Protein AF-A0A1H9JRH3-F1 (afdb_monomer_lite)

Foldseek 3Di:
DDDFDWDWDQDPPPRWIKIKTFQCLQFDDPQWDDDPDNRITIRTDDPVDPDPVVRVVVRVVRVVVVVD

pLDDT: mean 84.56, std 11.12, range [40.06, 93.25]

Radius of gyration: 11.86 Å; chains: 1; bounding box: 30×26×28 Å

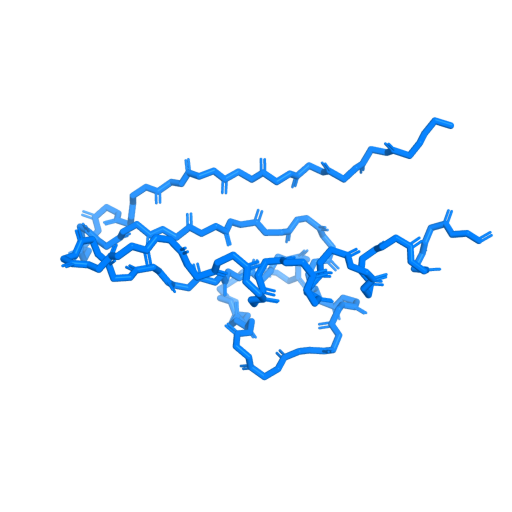Secondary structure (DSSP, 8-state):
-----EEEEE-TTT--EEEEEETGGG---TT-EE-S-TTEEEEE--TTS---HHHHHHHHHHHHHTT-

Organism: NCBI:txid390241

Sequence (68 aa):
MGRCSVTLWIHKKFLQPYIGWVDGNLIDHEDLIQEKRAKMKILLIDPAQDIPKNKIESIMAKAVVLRT

Structure (mmCIF, N/CA/C/O backbone):
data_AF-A0A1H9JRH3-F1
#
_entry.id   AF-A0A1H9JRH3-F1
#
loop_
_atom_site.group_PDB
_atom_site.id
_atom_site.type_symbol
_atom_site.label_atom_id
_atom_site.label_alt_id
_atom_site.label_comp_id
_atom_site.label_asym_id
_atom_site.label_entity_id
_atom_site.label_seq_id
_atom_site.pdbx_PDB_ins_code
_atom_site.Cartn_x
_atom_site.Cartn_y
_atom_site.Cartn_z
_atom_site.occupancy
_atom_site.B_iso_or_equiv
_atom_site.auth_seq_id
_atom_site.auth_comp_id
_atom_site.auth_asym_id
_atom_site.auth_atom_id
_atom_site.pdbx_PDB_model_num
ATOM 1 N N . MET A 1 1 ? 22.990 -0.896 -7.882 1.00 40.06 1 MET A N 1
ATOM 2 C CA . MET A 1 1 ? 22.461 -0.874 -6.496 1.00 40.06 1 MET A CA 1
ATOM 3 C C . MET A 1 1 ? 20.999 -0.438 -6.538 1.00 40.06 1 MET A C 1
ATOM 5 O O . MET A 1 1 ? 20.727 0.754 -6.599 1.00 40.06 1 MET A O 1
ATOM 9 N N . GLY A 1 2 ? 20.063 -1.390 -6.592 1.00 51.16 2 GLY A N 1
ATOM 10 C CA . GLY A 1 2 ? 18.627 -1.097 -6.623 1.00 51.16 2 GLY A CA 1
ATOM 11 C C . GLY A 1 2 ? 18.119 -0.736 -5.228 1.00 51.16 2 GLY A C 1
ATOM 12 O O . GLY A 1 2 ? 18.205 -1.552 -4.317 1.00 51.16 2 GLY A O 1
ATOM 13 N N . ARG A 1 3 ? 17.620 0.489 -5.041 1.00 54.56 3 ARG A N 1
ATOM 14 C CA . ARG A 1 3 ? 16.979 0.916 -3.788 1.00 54.56 3 ARG A CA 1
ATOM 15 C C . ARG A 1 3 ? 15.464 0.933 -3.992 1.00 54.56 3 ARG A C 1
ATOM 17 O O . ARG A 1 3 ? 14.926 1.915 -4.490 1.00 54.56 3 ARG A O 1
ATOM 24 N N . CYS A 1 4 ? 14.787 -0.155 -3.629 1.00 61.22 4 CYS A N 1
ATOM 25 C CA . CYS A 1 4 ? 13.342 -0.150 -3.392 1.00 61.22 4 CYS A CA 1
ATOM 26 C C . CYS A 1 4 ? 13.114 0.249 -1.931 1.00 61.22 4 CYS A C 1
ATOM 28 O O . CYS A 1 4 ? 13.360 -0.547 -1.028 1.00 61.22 4 CYS A O 1
ATOM 30 N N . SER A 1 5 ? 12.673 1.482 -1.687 1.00 65.19 5 SER A N 1
ATOM 31 C CA . SER A 1 5 ? 12.342 1.940 -0.336 1.00 65.19 5 SER A CA 1
ATOM 32 C C . SER A 1 5 ? 10.898 1.565 -0.014 1.00 65.19 5 SER A C 1
ATOM 34 O O . SER A 1 5 ? 9.966 2.247 -0.443 1.00 65.19 5 SER A O 1
ATOM 36 N N . VAL A 1 6 ? 10.725 0.465 0.717 1.00 74.81 6 VAL A N 1
ATOM 37 C CA . VAL A 1 6 ? 9.433 0.004 1.241 1.00 74.81 6 VAL A CA 1
ATOM 38 C C . VAL A 1 6 ? 9.318 0.452 2.694 1.00 74.81 6 VAL A C 1
ATOM 40 O O . VAL A 1 6 ? 10.265 0.303 3.464 1.00 74.81 6 VAL A O 1
ATOM 43 N N . THR A 1 7 ? 8.176 1.021 3.078 1.00 77.94 7 THR A N 1
ATOM 44 C CA . THR A 1 7 ? 7.954 1.498 4.453 1.00 77.94 7 THR A CA 1
ATOM 45 C C . THR A 1 7 ? 6.678 0.914 5.037 1.00 77.94 7 THR A C 1
ATOM 47 O O . THR A 1 7 ? 5.674 0.838 4.336 1.00 77.94 7 THR A O 1
ATOM 50 N N . LEU A 1 8 ? 6.707 0.528 6.313 1.00 79.06 8 LEU A N 1
ATOM 51 C CA . LEU A 1 8 ? 5.526 0.115 7.069 1.00 79.06 8 LEU A CA 1
ATOM 52 C C . LEU A 1 8 ? 5.118 1.259 7.999 1.00 79.06 8 LEU A C 1
ATOM 54 O O . LEU A 1 8 ? 5.929 1.726 8.798 1.00 79.06 8 LEU A O 1
ATOM 58 N N . TRP A 1 9 ? 3.876 1.717 7.883 1.00 83.88 9 TRP A N 1
ATOM 59 C CA . TRP A 1 9 ? 3.343 2.823 8.677 1.00 83.88 9 TRP A CA 1
ATOM 60 C C . TRP A 1 9 ? 1.922 2.525 9.137 1.00 83.88 9 TRP A C 1
ATOM 62 O O . TRP A 1 9 ? 1.193 1.774 8.498 1.00 83.88 9 TRP A O 1
ATOM 72 N N . ILE A 1 10 ? 1.511 3.161 10.233 1.00 81.62 10 ILE A N 1
ATOM 73 C CA . ILE A 1 10 ? 0.125 3.139 10.708 1.00 81.62 10 ILE A CA 1
ATOM 74 C C . ILE A 1 10 ? -0.540 4.446 10.284 1.00 81.62 10 ILE A C 1
ATOM 76 O O . ILE A 1 10 ? -0.030 5.541 10.548 1.00 81.62 10 ILE A O 1
ATOM 80 N N . HIS A 1 11 ? -1.684 4.349 9.611 1.00 80.00 11 HIS A N 1
ATOM 81 C CA . HIS A 1 11 ? -2.453 5.519 9.228 1.00 80.00 11 HIS A CA 1
ATOM 82 C C . HIS A 1 11 ? -2.995 6.223 10.479 1.00 80.00 11 HIS A C 1
ATOM 84 O O . HIS A 1 11 ? -3.844 5.686 11.182 1.00 80.00 11 HIS A O 1
ATOM 90 N N . LYS A 1 12 ? -2.553 7.457 10.748 1.00 77.12 12 LYS A N 1
ATOM 91 C CA . LYS A 1 12 ? -2.860 8.173 12.005 1.00 77.12 12 LYS A CA 1
ATOM 92 C C . LYS A 1 12 ? -4.357 8.344 12.293 1.00 77.12 12 LYS A C 1
ATOM 94 O O . LYS A 1 12 ? -4.743 8.400 13.451 1.00 77.12 12 LYS A O 1
ATOM 99 N N . LYS A 1 13 ? -5.189 8.452 11.250 1.00 78.00 13 LYS A N 1
ATOM 100 C CA . LYS A 1 13 ? -6.642 8.668 11.384 1.00 78.00 13 LYS A CA 1
ATOM 101 C C . LYS A 1 13 ? -7.446 7.370 11.478 1.00 78.00 13 LYS A C 1
ATOM 103 O O . LYS A 1 13 ? -8.493 7.359 12.105 1.00 78.00 13 LYS A O 1
ATOM 108 N N . PHE A 1 14 ? -6.979 6.312 10.819 1.00 76.69 14 PHE A N 1
ATOM 109 C CA . PHE A 1 14 ? -7.741 5.064 10.668 1.00 76.69 14 PHE A CA 1
ATOM 110 C C . PHE A 1 14 ? -7.126 3.910 11.466 1.00 76.69 14 PHE A C 1
ATOM 112 O O . PHE A 1 14 ? -7.683 2.824 11.482 1.00 76.69 14 PHE A O 1
ATOM 119 N N . LEU A 1 15 ? -5.969 4.146 12.099 1.00 81.19 15 LEU A N 1
ATOM 120 C CA . LEU A 1 15 ? -5.152 3.165 12.821 1.00 81.19 15 LEU A CA 1
ATOM 121 C C . LEU A 1 15 ? -4.847 1.896 12.016 1.00 81.19 15 LEU A C 1
ATOM 123 O O . LEU A 1 15 ? -4.447 0.878 12.570 1.00 81.19 15 LEU A O 1
ATOM 127 N N . GLN A 1 16 ? -4.980 1.982 10.695 1.00 83.50 16 GLN A N 1
ATOM 128 C CA . GLN A 1 16 ? -4.783 0.859 9.805 1.00 83.50 16 GLN A CA 1
ATOM 129 C C . GLN A 1 16 ? -3.332 0.837 9.319 1.00 83.50 16 GLN A C 1
ATOM 131 O O . GLN A 1 16 ? -2.832 1.871 8.850 1.00 83.50 16 GLN A O 1
ATOM 136 N N . PRO A 1 17 ? -2.629 -0.299 9.445 1.00 91.00 17 PRO A N 1
ATOM 137 C CA . PRO A 1 17 ? -1.302 -0.445 8.883 1.00 91.00 17 PRO A CA 1
ATOM 138 C C . PRO A 1 17 ? -1.355 -0.419 7.355 1.00 91.00 17 PRO A C 1
ATOM 140 O O . PRO A 1 17 ? -2.304 -0.886 6.725 1.00 91.00 17 PRO A O 1
ATOM 143 N N . TYR A 1 18 ? -0.310 0.125 6.748 1.00 92.31 18 TYR A N 1
ATOM 144 C CA . TYR A 1 18 ? -0.123 0.102 5.308 1.00 92.31 18 TYR A CA 1
ATOM 145 C C . TYR A 1 18 ? 1.355 0.001 4.946 1.00 92.31 18 TYR A C 1
ATOM 147 O O . TYR A 1 18 ? 2.239 0.451 5.683 1.00 92.31 18 TYR A O 1
ATOM 155 N N . ILE A 1 19 ? 1.610 -0.564 3.770 1.00 92.00 19 ILE A N 1
ATOM 156 C CA . ILE A 1 19 ? 2.931 -0.618 3.155 1.00 92.00 19 ILE A CA 1
ATOM 157 C C . ILE A 1 19 ? 3.000 0.449 2.066 1.00 92.00 19 ILE A C 1
ATOM 159 O O . ILE A 1 19 ? 2.249 0.405 1.095 1.00 92.00 19 ILE A O 1
ATOM 163 N N . GLY A 1 20 ? 3.900 1.414 2.224 1.00 91.12 20 GLY A N 1
ATOM 164 C CA . GLY A 1 20 ? 4.149 2.468 1.247 1.00 91.12 20 GLY A CA 1
ATOM 165 C C . GLY A 1 20 ? 5.254 2.096 0.263 1.00 91.12 20 GLY A C 1
ATOM 166 O O . GLY A 1 20 ? 6.336 1.670 0.678 1.00 91.12 20 GLY A O 1
ATOM 167 N N . TRP A 1 21 ? 4.989 2.326 -1.024 1.00 90.69 21 TRP A N 1
ATOM 168 C CA . TRP A 1 21 ? 5.913 2.106 -2.135 1.00 90.69 21 TRP A CA 1
ATOM 169 C C . TRP A 1 21 ? 6.340 3.426 -2.775 1.00 90.69 21 TRP A C 1
ATOM 171 O O . TRP A 1 21 ? 5.511 4.162 -3.319 1.00 90.69 21 TRP A O 1
ATOM 181 N N . VAL A 1 22 ? 7.646 3.709 -2.745 1.00 87.69 22 VAL A N 1
ATOM 182 C CA . VAL A 1 22 ? 8.244 4.836 -3.478 1.00 87.69 22 VAL A CA 1
ATOM 183 C C . VAL A 1 22 ? 8.271 4.530 -4.976 1.00 87.69 22 VAL A C 1
ATOM 185 O O . VAL A 1 22 ? 8.673 3.440 -5.384 1.00 87.69 22 VAL A O 1
ATOM 188 N N . ASP A 1 23 ? 7.850 5.511 -5.774 1.00 87.81 23 ASP A N 1
ATOM 189 C CA . ASP A 1 23 ? 7.543 5.397 -7.206 1.00 87.81 23 ASP A CA 1
ATOM 190 C C . ASP A 1 23 ? 6.373 4.444 -7.500 1.00 87.81 23 ASP A C 1
ATOM 192 O O . ASP A 1 23 ? 6.257 3.884 -8.587 1.00 87.81 23 ASP A O 1
ATOM 196 N N . GLY A 1 24 ? 5.459 4.270 -6.537 1.00 86.00 24 GLY A N 1
ATOM 197 C CA . GLY A 1 24 ? 4.275 3.425 -6.707 1.00 86.00 24 GLY A CA 1
ATOM 198 C C . GLY A 1 24 ? 3.372 3.856 -7.869 1.00 86.00 24 GLY A C 1
ATOM 199 O O . GLY A 1 24 ? 2.631 3.039 -8.401 1.00 86.00 24 GLY A O 1
ATOM 200 N N . ASN A 1 25 ? 3.452 5.112 -8.313 1.00 88.88 25 ASN A N 1
ATOM 201 C CA . ASN A 1 25 ? 2.758 5.593 -9.511 1.00 88.88 25 ASN A CA 1
ATOM 202 C C . ASN A 1 25 ? 3.228 4.904 -10.803 1.00 88.88 25 ASN A C 1
ATOM 204 O O . ASN A 1 25 ? 2.474 4.872 -11.768 1.00 88.88 25 ASN A O 1
ATOM 208 N N . LEU A 1 26 ? 4.444 4.356 -10.818 1.00 90.25 26 LEU A N 1
ATOM 209 C CA . LEU A 1 26 ? 4.985 3.578 -11.933 1.00 90.25 26 LEU A CA 1
ATOM 210 C C . LEU A 1 26 ? 4.612 2.090 -11.842 1.00 90.25 26 LEU A C 1
ATOM 212 O O . LEU A 1 26 ? 4.800 1.350 -12.802 1.00 90.25 26 LEU A O 1
ATOM 216 N N . ILE A 1 27 ? 4.089 1.643 -10.696 1.00 90.88 27 ILE A N 1
ATOM 217 C CA . ILE A 1 27 ? 3.684 0.257 -10.470 1.00 90.88 27 ILE A CA 1
ATOM 218 C C . ILE A 1 27 ? 2.198 0.119 -10.802 1.00 90.88 27 ILE A C 1
ATOM 220 O O . ILE A 1 27 ? 1.329 0.678 -10.118 1.00 90.88 27 ILE A O 1
ATOM 224 N N . ASP A 1 28 ? 1.903 -0.661 -11.837 1.00 90.94 28 ASP A N 1
ATOM 225 C CA . ASP A 1 28 ? 0.536 -1.040 -12.176 1.00 90.94 28 ASP A CA 1
ATOM 226 C C . ASP A 1 28 ? 0.111 -2.280 -11.376 1.00 90.94 28 ASP A C 1
ATOM 228 O O . ASP A 1 28 ? 0.534 -3.406 -11.656 1.00 90.94 28 ASP A O 1
ATOM 232 N N . HIS A 1 29 ? -0.666 -2.073 -10.315 1.00 92.62 29 HIS A N 1
ATOM 233 C CA . HIS A 1 29 ? -1.193 -3.137 -9.465 1.00 92.62 29 HIS A CA 1
ATOM 234 C C . HIS A 1 29 ? -2.509 -2.678 -8.831 1.00 92.62 29 HIS A C 1
ATOM 236 O O . HIS A 1 29 ? -2.564 -1.588 -8.264 1.00 92.62 29 HIS A O 1
ATOM 242 N N . GLU A 1 30 ? -3.544 -3.515 -8.896 1.00 93.19 30 GLU A N 1
ATOM 243 C CA . GLU A 1 30 ? -4.905 -3.186 -8.440 1.00 93.19 30 GLU A CA 1
ATOM 244 C C . GLU A 1 30 ? -4.990 -2.927 -6.929 1.00 93.19 30 GLU A C 1
ATOM 246 O O . GLU A 1 30 ? -5.642 -1.985 -6.493 1.00 93.19 30 GLU A O 1
ATOM 251 N N . ASP A 1 31 ? -4.255 -3.707 -6.132 1.00 92.94 31 ASP A N 1
ATOM 252 C CA . ASP A 1 31 ? -4.207 -3.540 -4.674 1.00 92.94 31 ASP A CA 1
ATOM 253 C C . ASP A 1 31 ? -3.431 -2.286 -4.207 1.00 92.94 31 ASP A C 1
ATOM 255 O O . ASP A 1 31 ? -3.404 -1.983 -3.012 1.00 92.94 31 ASP A O 1
ATOM 259 N N . LEU A 1 32 ? -2.749 -1.574 -5.115 1.00 93.19 32 LEU A N 1
ATOM 260 C CA . LEU A 1 32 ? -1.998 -0.370 -4.777 1.00 93.19 32 LEU A CA 1
ATOM 261 C C . LEU A 1 32 ? -2.854 0.879 -4.977 1.00 93.19 32 LEU A C 1
ATOM 263 O O . LEU A 1 32 ? -3.226 1.243 -6.092 1.00 93.19 32 LEU A O 1
ATOM 267 N N . ILE A 1 33 ? -3.068 1.608 -3.888 1.00 92.31 33 ILE A N 1
ATOM 268 C CA . ILE A 1 33 ? -3.902 2.806 -3.859 1.00 92.31 33 ILE A CA 1
ATOM 269 C C . ILE A 1 33 ? -3.016 4.045 -3.939 1.00 92.31 33 ILE A C 1
ATOM 271 O O . ILE A 1 33 ? -2.098 4.220 -3.134 1.00 92.31 33 ILE A O 1
ATOM 275 N N . GLN A 1 34 ? -3.296 4.930 -4.896 1.00 91.44 34 GLN A N 1
ATOM 276 C CA 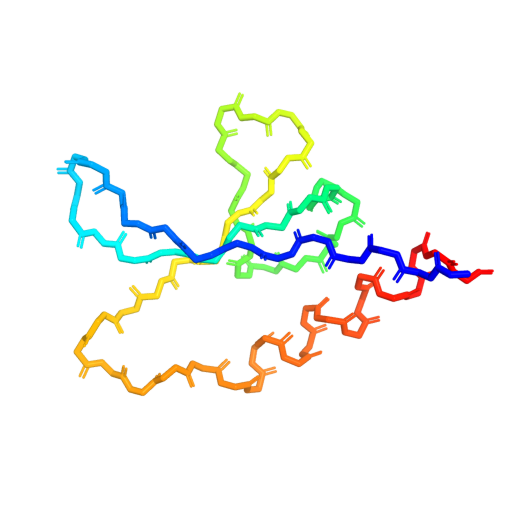. GLN A 1 34 ? -2.660 6.242 -4.960 1.00 91.44 34 GLN A CA 1
ATOM 277 C C . GLN A 1 34 ? -3.413 7.233 -4.071 1.00 91.44 34 GLN A C 1
ATOM 279 O O . GLN A 1 34 ? -4.541 7.621 -4.353 1.00 91.44 34 GLN A O 1
ATOM 284 N N . GLU A 1 35 ? -2.764 7.644 -2.988 1.00 85.50 35 GLU A N 1
ATOM 285 C CA . GLU A 1 35 ? -3.269 8.668 -2.072 1.00 85.50 35 GLU A CA 1
ATOM 286 C C . GLU A 1 35 ? -2.945 10.087 -2.596 1.00 85.50 35 GLU A C 1
ATOM 288 O O . GLU A 1 35 ? -2.685 10.311 -3.776 1.00 85.50 35 GLU A O 1
ATOM 293 N N . LYS A 1 36 ? -2.886 11.091 -1.711 1.00 86.12 36 LYS A N 1
ATOM 294 C CA . LYS A 1 36 ? -2.556 12.488 -2.059 1.00 86.12 36 LYS A CA 1
ATOM 295 C C . LYS A 1 36 ? -1.128 12.708 -2.587 1.00 86.12 36 LYS A C 1
ATOM 297 O O . LYS A 1 36 ? -0.790 13.824 -2.973 1.00 86.12 36 LYS A O 1
ATOM 302 N N . ARG A 1 37 ? -0.251 11.699 -2.555 1.00 82.38 37 ARG A N 1
ATOM 303 C CA . ARG A 1 37 ? 1.155 11.827 -2.972 1.00 82.38 37 ARG A CA 1
ATOM 304 C C . ARG A 1 37 ? 1.344 11.276 -4.382 1.00 82.38 37 ARG A C 1
ATOM 306 O O . ARG A 1 37 ? 1.216 10.081 -4.601 1.00 82.38 37 ARG A O 1
ATOM 313 N N . ALA A 1 38 ? 1.757 12.139 -5.310 1.00 84.12 38 ALA A N 1
ATOM 314 C CA . ALA A 1 38 ? 1.861 11.814 -6.736 1.00 84.12 38 ALA A CA 1
ATOM 315 C C . ALA A 1 38 ? 2.803 10.644 -7.079 1.00 84.12 38 ALA A C 1
ATOM 317 O O . ALA A 1 38 ? 2.589 9.975 -8.080 1.00 84.12 38 ALA A O 1
ATOM 318 N N . LYS A 1 39 ? 3.843 10.402 -6.269 1.00 87.38 39 LYS A N 1
ATOM 319 C CA . LYS A 1 39 ? 4.855 9.356 -6.510 1.00 87.38 39 LYS A CA 1
ATOM 320 C C . LYS A 1 39 ? 4.722 8.129 -5.606 1.00 87.38 39 LYS A C 1
ATOM 322 O O . LYS A 1 39 ? 5.599 7.276 -5.611 1.00 87.38 39 LYS A O 1
ATOM 327 N N . MET A 1 40 ? 3.690 8.051 -4.765 1.00 90.00 40 MET A N 1
ATOM 328 C CA . MET A 1 40 ? 3.539 6.937 -3.829 1.00 90.00 40 MET A CA 1
ATOM 329 C C . MET A 1 40 ? 2.190 6.266 -3.972 1.00 90.00 40 MET A C 1
ATOM 331 O O . MET A 1 40 ? 1.161 6.928 -4.083 1.00 90.00 40 MET A O 1
ATOM 335 N N . LYS A 1 41 ? 2.221 4.939 -3.893 1.00 93.06 41 LYS A N 1
ATOM 336 C CA . LYS A 1 41 ? 1.035 4.130 -3.655 1.00 93.06 41 LYS A CA 1
ATOM 337 C C . LYS A 1 41 ? 1.199 3.343 -2.365 1.00 93.06 41 LYS A C 1
ATOM 339 O O . LYS A 1 41 ? 2.324 3.074 -1.933 1.00 93.06 41 LYS A O 1
ATOM 344 N N . ILE A 1 42 ? 0.075 3.003 -1.755 1.00 92.88 42 ILE A N 1
ATOM 345 C CA . ILE A 1 42 ? 0.017 2.236 -0.518 1.00 92.88 42 ILE A CA 1
ATOM 346 C C . ILE A 1 42 ? -0.739 0.930 -0.737 1.00 92.88 42 ILE A C 1
ATOM 348 O O . ILE A 1 42 ? -1.707 0.887 -1.490 1.00 92.88 42 ILE A O 1
ATOM 352 N N . LEU A 1 43 ? -0.300 -0.119 -0.053 1.00 93.25 43 LEU A N 1
ATOM 353 C CA . LEU A 1 43 ? -1.055 -1.349 0.147 1.00 93.25 43 LEU A CA 1
ATOM 354 C C . LEU A 1 43 ? -1.615 -1.312 1.569 1.00 93.25 43 LEU A C 1
ATOM 356 O O . LEU A 1 43 ? -0.837 -1.308 2.525 1.00 93.25 43 LEU A O 1
ATOM 360 N N . LEU A 1 44 ? -2.938 -1.263 1.715 1.00 91.69 44 LEU A N 1
ATOM 361 C CA . LEU A 1 44 ? -3.578 -1.376 3.025 1.00 91.69 44 LEU A CA 1
ATOM 362 C C . LEU A 1 44 ? -3.425 -2.804 3.551 1.00 91.69 44 LEU A C 1
ATOM 364 O O . LEU A 1 44 ? -3.583 -3.768 2.804 1.00 91.69 44 LEU A O 1
ATOM 368 N N . ILE A 1 45 ? -3.121 -2.925 4.839 1.00 91.81 45 ILE A N 1
ATOM 369 C CA . ILE A 1 45 ? -2.969 -4.203 5.526 1.00 91.81 45 ILE A CA 1
ATOM 370 C C . ILE A 1 45 ? -4.085 -4.318 6.563 1.00 91.81 45 ILE A C 1
ATOM 372 O O . ILE A 1 45 ? -4.390 -3.363 7.281 1.00 91.81 45 ILE A O 1
ATOM 376 N N . ASP A 1 46 ? -4.712 -5.488 6.623 1.00 89.25 46 ASP A N 1
ATOM 377 C CA . ASP A 1 46 ? -5.609 -5.839 7.718 1.00 89.25 46 ASP A CA 1
ATOM 378 C C . ASP A 1 46 ? -4.755 -6.302 8.913 1.00 89.25 46 ASP A C 1
ATOM 380 O O . ASP A 1 46 ? -4.037 -7.293 8.782 1.00 89.25 46 ASP A O 1
ATOM 384 N N . PRO A 1 47 ? -4.780 -5.603 10.063 1.00 87.31 47 PRO A N 1
ATOM 385 C CA . PRO A 1 47 ? -4.005 -6.001 11.236 1.00 87.31 47 PRO A CA 1
ATOM 386 C C . PRO A 1 47 ? -4.519 -7.286 11.902 1.00 87.31 47 PRO A C 1
ATOM 388 O O . PRO A 1 47 ? -3.812 -7.845 12.735 1.00 87.31 47 PRO A O 1
ATOM 391 N N . ALA A 1 48 ? -5.739 -7.733 11.585 1.00 91.06 48 ALA A N 1
ATOM 392 C CA . ALA A 1 48 ? -6.328 -8.953 12.131 1.00 91.06 48 ALA A CA 1
ATOM 393 C C . ALA A 1 48 ? -5.972 -10.212 11.320 1.00 91.06 48 ALA A C 1
ATOM 395 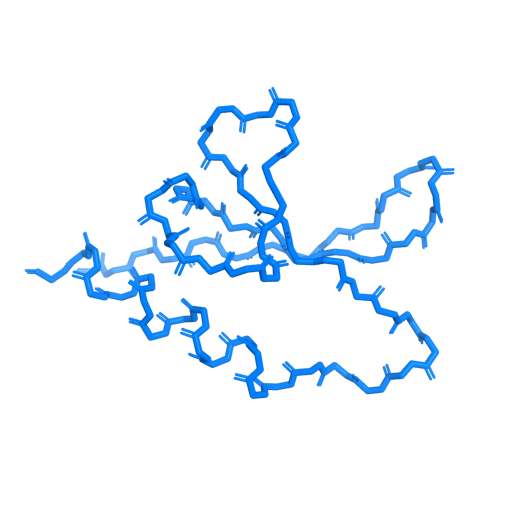O O . ALA A 1 48 ? -6.357 -11.315 11.708 1.00 91.06 48 ALA A O 1
ATOM 396 N N . GLN A 1 49 ? -5.262 -10.057 10.200 1.00 91.00 49 GLN A N 1
ATOM 397 C CA . GLN A 1 49 ? -4.859 -11.149 9.321 1.00 91.00 49 GLN A CA 1
ATOM 398 C C . GLN A 1 49 ? -3.341 -11.210 9.185 1.00 91.00 49 GLN A C 1
ATOM 400 O O . GLN A 1 49 ? -2.628 -10.231 9.420 1.00 91.00 49 GLN A O 1
ATOM 405 N N . ASP A 1 50 ? -2.846 -12.368 8.752 1.00 91.31 50 ASP A N 1
ATOM 406 C CA . ASP A 1 50 ? -1.453 -12.491 8.354 1.00 91.31 50 ASP A CA 1
ATOM 407 C C . ASP A 1 50 ? -1.132 -11.562 7.182 1.00 91.31 50 ASP A C 1
ATOM 409 O O . ASP A 1 50 ? -1.951 -11.286 6.299 1.00 91.31 50 ASP A O 1
ATOM 413 N N . ILE A 1 51 ? 0.113 -11.091 7.161 1.00 88.12 51 ILE A N 1
ATOM 414 C CA . ILE A 1 51 ? 0.603 -10.214 6.103 1.00 88.12 51 ILE A CA 1
ATOM 415 C C . ILE A 1 51 ? 0.478 -10.946 4.751 1.00 88.12 51 ILE A C 1
ATOM 417 O O . ILE A 1 51 ? 0.991 -12.060 4.608 1.00 88.12 51 ILE A O 1
ATOM 421 N N . PRO A 1 52 ? -0.137 -10.328 3.722 1.00 91.56 52 PRO A N 1
ATOM 422 C CA . PRO A 1 52 ? -0.400 -10.975 2.442 1.00 91.56 52 PRO A CA 1
ATOM 423 C C . PRO A 1 52 ? 0.881 -11.095 1.604 1.00 91.56 52 PRO A C 1
ATOM 425 O O . PRO A 1 52 ? 1.118 -10.324 0.670 1.00 91.56 52 PRO A O 1
ATOM 428 N N . LYS A 1 53 ? 1.714 -12.089 1.929 1.00 91.88 53 LYS A N 1
ATOM 429 C CA . LYS A 1 53 ? 3.026 -12.333 1.311 1.00 91.88 53 LYS A CA 1
ATOM 430 C C . LYS A 1 53 ? 2.961 -12.353 -0.219 1.00 91.88 53 LYS A C 1
ATOM 432 O O . LYS A 1 53 ? 3.702 -11.618 -0.863 1.00 91.88 53 LYS A O 1
ATOM 437 N N . ASN A 1 54 ? 2.024 -13.110 -0.789 1.00 92.62 54 ASN A N 1
ATOM 438 C CA . ASN A 1 54 ? 1.890 -13.257 -2.243 1.00 92.62 54 ASN A CA 1
ATOM 439 C C . ASN A 1 54 ? 1.621 -11.913 -2.945 1.00 92.62 54 ASN A C 1
ATOM 441 O O . ASN A 1 54 ? 2.151 -11.657 -4.026 1.00 92.62 54 ASN A O 1
ATOM 445 N N . LYS A 1 55 ? 0.837 -11.023 -2.316 1.00 92.62 55 LYS A N 1
ATOM 446 C CA . LYS A 1 55 ? 0.577 -9.675 -2.850 1.00 92.62 55 LYS A CA 1
ATOM 447 C C . LYS A 1 55 ? 1.846 -8.831 -2.833 1.00 92.62 55 LYS A C 1
ATOM 449 O O . LYS A 1 55 ? 2.173 -8.181 -3.821 1.00 92.62 55 LYS A O 1
ATOM 454 N N . ILE A 1 56 ? 2.581 -8.868 -1.724 1.00 92.06 56 ILE A N 1
ATOM 455 C CA . ILE A 1 56 ? 3.834 -8.122 -1.577 1.00 92.06 56 ILE A CA 1
ATOM 456 C C . ILE A 1 56 ? 4.868 -8.596 -2.605 1.00 92.06 56 ILE A C 1
ATOM 458 O O . ILE A 1 56 ? 5.511 -7.759 -3.234 1.00 92.06 56 ILE A O 1
ATOM 462 N N . GLU A 1 57 ? 5.005 -9.907 -2.809 1.00 92.56 57 GLU A N 1
ATOM 463 C CA . GLU A 1 57 ? 5.924 -10.483 -3.799 1.00 92.56 57 GLU A CA 1
ATOM 464 C C . GLU A 1 57 ? 5.544 -10.093 -5.236 1.00 92.56 57 GLU A C 1
ATOM 466 O O . GLU A 1 57 ? 6.411 -9.672 -6.003 1.00 92.56 57 GLU A O 1
ATOM 471 N N . SER A 1 58 ? 4.252 -10.135 -5.582 1.00 93.19 58 SER A N 1
ATOM 472 C CA . SER A 1 58 ? 3.742 -9.663 -6.880 1.00 93.19 58 SER A CA 1
ATOM 473 C C . SER A 1 58 ? 4.082 -8.187 -7.126 1.00 93.19 58 SER A C 1
ATOM 475 O O . SER A 1 58 ? 4.614 -7.820 -8.178 1.00 93.19 58 SER A O 1
ATOM 477 N N . ILE A 1 59 ? 3.848 -7.327 -6.130 1.00 92.38 59 ILE A N 1
ATOM 478 C CA . ILE A 1 59 ? 4.169 -5.896 -6.206 1.00 92.38 59 ILE A CA 1
ATOM 479 C C . ILE A 1 59 ? 5.686 -5.678 -6.321 1.00 92.38 59 ILE A C 1
ATOM 481 O O . ILE A 1 59 ? 6.129 -4.871 -7.142 1.00 92.38 59 ILE A O 1
ATOM 485 N N . MET A 1 60 ? 6.487 -6.417 -5.546 1.00 88.94 60 MET A N 1
ATOM 486 C CA . MET A 1 60 ? 7.952 -6.379 -5.608 1.00 88.94 60 MET A CA 1
ATOM 487 C C . MET A 1 60 ? 8.474 -6.719 -6.998 1.00 88.94 60 MET A C 1
ATOM 489 O O . MET A 1 60 ? 9.320 -5.993 -7.519 1.00 88.94 60 MET A O 1
ATOM 493 N N . ALA A 1 61 ? 7.964 -7.790 -7.608 1.00 89.94 61 ALA A N 1
ATOM 494 C CA . ALA A 1 61 ? 8.392 -8.222 -8.932 1.00 89.94 61 ALA A CA 1
ATOM 495 C C . ALA A 1 61 ? 8.202 -7.104 -9.969 1.00 89.94 61 ALA A C 1
ATOM 497 O O . ALA A 1 61 ? 9.129 -6.784 -10.713 1.00 89.94 61 ALA A O 1
ATOM 498 N N . LYS A 1 62 ? 7.047 -6.426 -9.949 1.00 88.62 62 LYS A N 1
A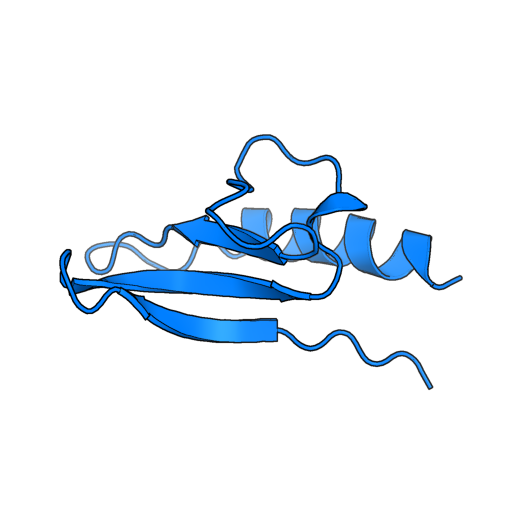TOM 499 C CA . LYS A 1 62 ? 6.785 -5.272 -10.824 1.00 88.62 62 LYS A CA 1
ATOM 500 C C . LYS A 1 62 ? 7.710 -4.090 -10.517 1.00 88.62 62 LYS A C 1
ATOM 502 O O . LYS A 1 62 ? 8.223 -3.455 -11.433 1.00 88.62 62 LYS A O 1
ATOM 507 N N . ALA A 1 63 ? 7.964 -3.812 -9.238 1.00 85.75 63 ALA A N 1
ATOM 508 C CA . ALA A 1 63 ? 8.825 -2.709 -8.812 1.00 85.75 63 ALA A CA 1
ATOM 509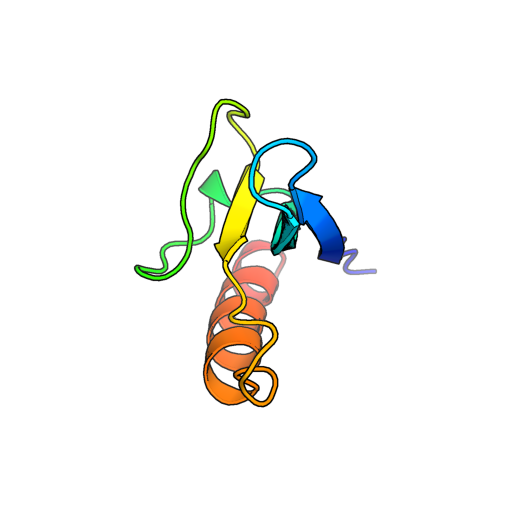 C C . ALA A 1 63 ? 10.298 -2.877 -9.232 1.00 85.75 63 ALA A C 1
ATOM 511 O O . ALA A 1 63 ? 10.987 -1.881 -9.461 1.00 85.75 63 ALA A O 1
ATOM 512 N N . VAL A 1 64 ? 10.789 -4.118 -9.311 1.00 84.19 64 VAL A N 1
ATOM 513 C CA . VAL A 1 64 ? 12.165 -4.435 -9.730 1.00 84.19 64 VAL A CA 1
ATOM 514 C C . VAL A 1 64 ? 12.346 -4.252 -11.238 1.00 84.19 64 VAL A C 1
ATOM 516 O O . VAL A 1 64 ? 13.359 -3.691 -11.659 1.00 84.19 64 VAL A O 1
ATOM 519 N N . VAL A 1 65 ? 11.354 -4.645 -12.046 1.00 80.75 65 VAL A N 1
ATOM 520 C CA . VAL A 1 65 ? 11.393 -4.478 -13.513 1.00 80.75 65 VAL A CA 1
ATOM 521 C C . VAL A 1 65 ? 11.550 -3.009 -13.910 1.00 80.75 65 VAL A C 1
ATOM 523 O O . VAL A 1 65 ? 12.294 -2.700 -14.828 1.00 80.75 65 VAL A O 1
ATOM 526 N N . LEU A 1 66 ? 10.934 -2.082 -13.172 1.00 72.75 66 LEU A N 1
A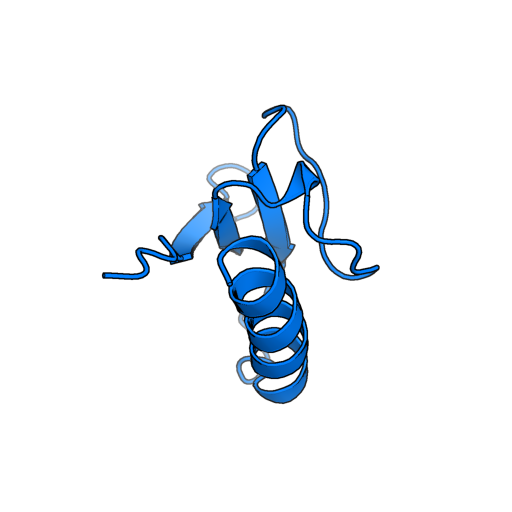TOM 527 C CA . LEU A 1 66 ? 11.029 -0.639 -13.439 1.00 72.75 66 LEU A CA 1
ATOM 528 C C . LEU A 1 66 ? 12.438 -0.043 -13.266 1.00 72.75 66 LEU A C 1
ATOM 530 O O . LEU A 1 66 ? 12.651 1.122 -13.597 1.00 72.75 66 LEU A O 1
ATOM 534 N N . ARG A 1 67 ? 13.378 -0.789 -12.677 1.00 65.50 67 ARG A N 1
ATOM 535 C CA . ARG A 1 67 ? 14.740 -0.324 -12.369 1.00 65.50 67 ARG A CA 1
ATOM 536 C C . ARG A 1 67 ? 15.830 -1.193 -13.011 1.00 65.50 67 ARG A C 1
ATOM 538 O O . ARG A 1 67 ? 16.994 -1.046 -12.631 1.00 65.50 67 ARG A O 1
ATOM 545 N N . THR A 1 68 ? 15.442 -2.089 -13.921 1.00 57.47 68 THR A N 1
ATOM 546 C CA . THR A 1 68 ? 16.336 -2.918 -14.746 1.00 57.47 68 THR A CA 1
ATOM 547 C C . THR A 1 68 ? 16.469 -2.284 -16.122 1.00 57.47 68 THR A C 1
ATOM 549 O O . THR A 1 68 ? 17.617 -2.205 -16.606 1.00 57.47 68 THR A O 1
#